Protein AF-A0A3C0GBN7-F1 (afdb_monomer_lite)

Foldseek 3Di:
DQVLCVVLPHPGCPQQDDDPNHTDDVVVSVVVSVPDHRPVVVVVVVVVVVVVVVVVVD

Structure (mmCIF, N/CA/C/O backbone):
data_AF-A0A3C0GBN7-F1
#
_entry.id   AF-A0A3C0GBN7-F1
#
loop_
_atom_site.group_PDB
_atom_site.id
_atom_site.type_symbol
_atom_site.label_atom_id
_atom_site.label_alt_id
_atom_site.label_comp_id
_atom_site.label_asym_id
_atom_site.label_entity_id
_atom_site.label_seq_id
_atom_site.pdbx_PDB_ins_code
_atom_site.Cartn_x
_atom_site.Cartn_y
_atom_site.Cartn_z
_atom_site.occupancy
_atom_site.B_iso_or_equiv
_atom_site.auth_seq_id
_atom_site.auth_comp_id
_atom_site.auth_asym_id
_atom_site.auth_atom_id
_atom_site.pdbx_PDB_model_num
ATOM 1 N N . PRO A 1 1 ? 7.922 -3.216 -6.564 1.00 89.75 1 PRO A N 1
ATOM 2 C CA . PRO A 1 1 ? 8.832 -4.299 -6.125 1.00 89.75 1 PRO A CA 1
ATOM 3 C C . PRO A 1 1 ? 8.289 -4.995 -4.889 1.00 89.75 1 PRO A C 1
ATOM 5 O O . PRO A 1 1 ? 7.750 -4.305 -4.028 1.00 89.75 1 PRO A O 1
ATOM 8 N N . ILE A 1 2 ? 8.429 -6.321 -4.828 1.00 95.06 2 ILE A N 1
ATOM 9 C CA . ILE A 1 2 ? 7.752 -7.163 -3.830 1.00 95.06 2 ILE A CA 1
ATOM 10 C C . ILE A 1 2 ? 8.164 -6.843 -2.389 1.00 95.06 2 ILE A C 1
ATOM 12 O O . ILE A 1 2 ? 7.335 -6.820 -1.487 1.00 95.06 2 ILE A O 1
ATOM 16 N N . GLU A 1 3 ? 9.433 -6.498 -2.173 1.00 95.62 3 GLU A N 1
ATOM 17 C CA . GLU A 1 3 ? 9.965 -6.153 -0.849 1.00 95.62 3 GLU A CA 1
ATOM 18 C C . GLU A 1 3 ? 9.261 -4.929 -0.251 1.00 95.62 3 GLU A C 1
ATOM 20 O O . GLU A 1 3 ? 8.907 -4.920 0.926 1.00 95.62 3 GLU A O 1
ATOM 25 N N . VAL A 1 4 ? 9.001 -3.912 -1.076 1.00 94.38 4 VAL A N 1
ATOM 26 C CA . VAL A 1 4 ? 8.349 -2.674 -0.629 1.00 94.38 4 VAL A CA 1
ATOM 27 C C . VAL A 1 4 ? 6.829 -2.811 -0.572 1.00 94.38 4 VAL A C 1
ATOM 29 O O . VAL A 1 4 ? 6.200 -2.165 0.262 1.00 94.38 4 VAL A O 1
ATOM 32 N N . GLU A 1 5 ? 6.240 -3.698 -1.379 1.00 96.75 5 GLU A N 1
ATOM 33 C CA . GLU A 1 5 ? 4.828 -4.084 -1.240 1.00 96.75 5 GLU A CA 1
ATOM 34 C C . GLU A 1 5 ? 4.598 -4.689 0.145 1.00 96.75 5 GLU A C 1
ATOM 36 O O . GLU A 1 5 ? 3.771 -4.187 0.906 1.00 96.75 5 GLU A O 1
ATOM 41 N N . ARG A 1 6 ? 5.423 -5.670 0.524 1.00 96.81 6 ARG A N 1
ATOM 42 C CA . ARG A 1 6 ? 5.388 -6.298 1.849 1.00 96.81 6 ARG A CA 1
ATOM 43 C C . ARG A 1 6 ? 5.673 -5.314 2.978 1.00 96.81 6 ARG A C 1
ATOM 45 O O . ARG A 1 6 ? 4.959 -5.339 3.975 1.00 96.81 6 ARG A O 1
ATOM 52 N N . LEU A 1 7 ? 6.661 -4.425 2.818 1.00 95.12 7 LEU A N 1
ATOM 53 C CA . LEU A 1 7 ? 6.977 -3.392 3.816 1.00 95.12 7 LEU A CA 1
ATOM 54 C C . LEU A 1 7 ? 5.762 -2.507 4.124 1.00 95.12 7 LEU A C 1
ATOM 56 O O . LEU A 1 7 ? 5.492 -2.206 5.283 1.00 95.12 7 LEU A O 1
ATOM 60 N N . GLN A 1 8 ? 5.018 -2.113 3.091 1.00 96.06 8 GLN A N 1
ATOM 61 C CA . GLN A 1 8 ? 3.807 -1.307 3.242 1.00 96.06 8 GLN A CA 1
ATOM 62 C C . GLN A 1 8 ? 2.572 -2.143 3.625 1.00 96.06 8 GLN A C 1
ATOM 64 O O . GLN A 1 8 ? 1.525 -1.579 3.943 1.00 96.06 8 GLN A O 1
ATOM 69 N N . GLY A 1 9 ? 2.674 -3.475 3.617 1.00 96.69 9 GLY A N 1
ATOM 70 C CA . GLY A 1 9 ? 1.591 -4.410 3.926 1.00 96.69 9 GLY A CA 1
ATOM 71 C C . GLY A 1 9 ? 0.635 -4.695 2.764 1.00 96.69 9 GLY A C 1
ATOM 72 O O . GLY A 1 9 ? -0.481 -5.160 2.999 1.00 96.69 9 GLY A O 1
ATOM 73 N N . PHE A 1 10 ? 1.041 -4.414 1.525 1.00 97.19 10 PHE A N 1
ATOM 74 C CA . PHE A 1 10 ? 0.316 -4.851 0.334 1.00 97.19 10 PHE A CA 1
ATOM 75 C C . PHE A 1 10 ? 0.527 -6.350 0.069 1.00 97.19 10 PHE A C 1
ATOM 77 O O . PHE A 1 10 ? 1.573 -6.895 0.430 1.00 97.19 10 PHE A O 1
ATOM 84 N N . PRO A 1 11 ? -0.435 -7.017 -0.596 1.00 96.69 11 PRO A N 1
ATOM 85 C CA . PRO A 1 11 ? -0.220 -8.344 -1.162 1.00 96.69 11 PRO A CA 1
ATOM 86 C C . PRO A 1 11 ? 0.956 -8.370 -2.147 1.00 96.69 11 PRO A C 1
ATOM 88 O O . PRO A 1 11 ? 1.297 -7.355 -2.761 1.00 96.69 11 PRO A O 1
ATOM 91 N N . ASP A 1 12 ? 1.535 -9.551 -2.338 1.00 96.38 12 ASP A N 1
ATOM 92 C CA . ASP A 1 12 ? 2.572 -9.757 -3.347 1.00 96.38 12 ASP A CA 1
ATOM 93 C C . ASP A 1 12 ? 2.039 -9.411 -4.747 1.00 96.38 12 ASP A C 1
ATOM 95 O O . ASP A 1 12 ? 0.902 -9.739 -5.093 1.00 96.38 12 ASP A O 1
ATOM 99 N N . ASP A 1 13 ? 2.855 -8.710 -5.539 1.00 95.44 13 ASP A N 1
ATOM 100 C CA . ASP A 1 13 ? 2.538 -8.258 -6.898 1.00 95.44 13 ASP A CA 1
ATOM 101 C C . ASP A 1 13 ? 1.355 -7.284 -7.013 1.00 95.44 13 ASP A C 1
ATOM 103 O O . ASP A 1 13 ? 0.910 -6.970 -8.119 1.00 95.44 13 ASP A O 1
ATOM 107 N N . TYR A 1 14 ? 0.901 -6.700 -5.900 1.00 95.75 14 TYR A N 1
ATOM 108 C CA . TYR A 1 14 ? -0.226 -5.764 -5.885 1.00 95.75 14 TYR A CA 1
ATOM 109 C C . TYR A 1 14 ? -0.040 -4.559 -6.821 1.00 95.75 14 TYR A C 1
ATOM 111 O O . TYR A 1 14 ? -0.997 -4.075 -7.424 1.00 95.75 14 TYR A O 1
ATOM 119 N N . THR A 1 15 ? 1.194 -4.068 -6.982 1.00 95.50 15 THR A N 1
ATOM 120 C CA . THR A 1 15 ? 1.495 -2.951 -7.895 1.00 95.50 15 THR A CA 1
ATOM 121 C C . THR A 1 15 ? 1.984 -3.397 -9.274 1.00 95.50 15 THR A C 1
ATOM 123 O O . THR A 1 15 ? 2.294 -2.549 -10.114 1.00 95.50 15 THR A O 1
ATOM 126 N N . ASN A 1 16 ? 2.060 -4.704 -9.541 1.00 94.81 16 ASN A N 1
ATOM 127 C CA . ASN A 1 16 ? 2.497 -5.263 -10.821 1.00 94.81 16 ASN A CA 1
ATOM 128 C C . ASN A 1 16 ? 1.357 -5.271 -11.854 1.00 94.81 16 ASN A C 1
ATOM 130 O O . ASN A 1 16 ? 0.902 -6.310 -12.328 1.00 94.81 16 ASN A O 1
ATOM 134 N N . ILE A 1 17 ? 0.874 -4.079 -12.191 1.00 93.94 17 ILE A N 1
ATOM 135 C CA . ILE A 1 17 ? -0.239 -3.890 -13.123 1.00 93.94 17 ILE A CA 1
ATOM 136 C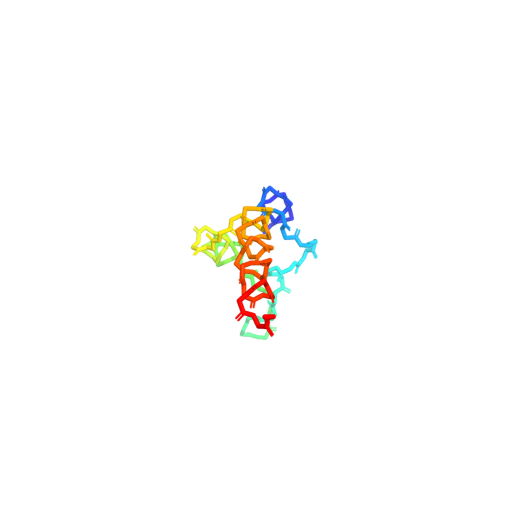 C . ILE A 1 17 ? 0.248 -3.691 -14.569 1.00 93.94 17 ILE A C 1
ATOM 138 O O . ILE A 1 17 ? 1.364 -3.198 -14.786 1.00 93.94 17 ILE A O 1
ATOM 142 N N . PRO A 1 18 ? -0.583 -4.003 -15.581 1.00 95.19 18 PRO A N 1
ATOM 143 C CA . PRO A 1 18 ? -0.291 -3.647 -16.964 1.00 95.19 18 PRO A CA 1
ATOM 144 C C . PRO A 1 18 ? -0.148 -2.127 -17.152 1.00 95.19 18 PRO A C 1
ATOM 146 O O . PRO A 1 18 ? -0.996 -1.335 -16.748 1.00 95.19 18 PRO A O 1
ATOM 149 N N . TRP A 1 19 ? 0.917 -1.713 -17.829 1.00 92.25 19 TRP A N 1
ATOM 150 C CA . TRP A 1 19 ? 1.240 -0.338 -18.184 1.00 92.25 19 TRP A CA 1
ATOM 151 C C . TRP A 1 19 ? 1.698 -0.261 -19.643 1.00 92.25 19 TRP A C 1
ATOM 153 O O . TRP A 1 19 ? 2.765 -0.757 -20.004 1.00 92.25 19 TRP A O 1
ATOM 163 N N . ARG A 1 20 ? 0.899 0.392 -20.499 1.00 92.81 20 ARG A N 1
ATOM 164 C CA . ARG A 1 20 ? 1.189 0.564 -21.940 1.00 92.81 20 ARG A CA 1
ATOM 165 C C . ARG A 1 20 ? 1.537 -0.758 -22.655 1.00 92.81 20 ARG A C 1
ATOM 167 O O . ARG A 1 20 ? 2.499 -0.821 -23.415 1.00 92.81 20 ARG A O 1
ATOM 174 N N . GLY A 1 21 ? 0.769 -1.814 -22.376 1.00 93.25 21 GLY A N 1
ATOM 175 C CA . GLY A 1 21 ? 0.957 -3.144 -22.974 1.00 93.25 21 GLY A CA 1
ATOM 176 C C . GLY A 1 21 ? 2.150 -3.941 -22.430 1.00 93.25 21 GLY A C 1
ATOM 177 O O . GLY A 1 21 ? 2.490 -4.976 -22.992 1.00 93.25 21 GLY A O 1
ATOM 178 N N . LYS A 1 22 ? 2.801 -3.468 -21.360 1.00 92.56 22 LYS A N 1
ATOM 179 C CA . LYS A 1 22 ? 3.909 -4.139 -20.657 1.00 92.56 22 LYS A CA 1
ATOM 180 C C . LYS A 1 22 ? 3.643 -4.155 -19.152 1.00 92.56 22 LYS A C 1
ATOM 182 O O . LYS A 1 22 ? 2.642 -3.606 -18.710 1.00 92.56 22 LYS A O 1
ATOM 187 N N . THR A 1 23 ? 4.516 -4.753 -18.353 1.00 92.38 23 THR A N 1
ATOM 188 C CA . THR A 1 23 ? 4.462 -4.625 -16.889 1.00 92.38 23 THR A CA 1
ATOM 189 C C . THR A 1 23 ? 4.850 -3.212 -16.443 1.00 92.38 23 THR A C 1
ATOM 191 O O . THR A 1 23 ? 5.618 -2.513 -17.116 1.00 92.38 23 THR A O 1
ATOM 194 N N . ALA A 1 24 ? 4.294 -2.758 -15.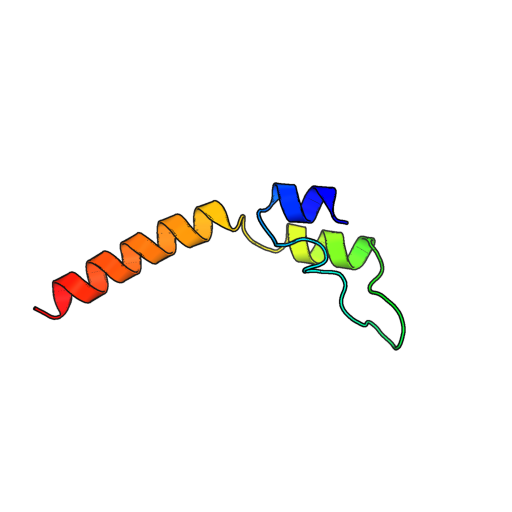317 1.00 94.00 24 ALA A N 1
ATOM 195 C CA . ALA A 1 24 ? 4.620 -1.457 -14.746 1.00 94.00 24 ALA A CA 1
ATOM 196 C C . ALA A 1 24 ? 6.118 -1.363 -14.389 1.00 94.00 24 ALA A C 1
ATOM 198 O O . ALA A 1 24 ? 6.615 -2.201 -13.636 1.00 94.00 24 ALA A O 1
ATOM 199 N N . PRO A 1 25 ? 6.841 -0.325 -14.860 1.00 94.56 25 PRO A N 1
ATOM 200 C CA . PRO A 1 25 ? 8.219 -0.091 -14.447 1.00 94.56 25 PRO A CA 1
ATOM 201 C C . PRO A 1 25 ? 8.324 0.115 -12.935 1.00 94.56 25 PRO A C 1
ATOM 203 O O . PRO A 1 25 ? 7.478 0.789 -12.337 1.00 94.56 25 PRO A O 1
ATOM 206 N N . ASP A 1 26 ? 9.408 -0.369 -12.332 1.00 94.00 26 ASP A N 1
ATOM 207 C CA . ASP A 1 26 ? 9.605 -0.304 -10.882 1.00 94.00 26 ASP A CA 1
ATOM 208 C C . ASP A 1 26 ? 9.549 1.115 -10.321 1.00 94.00 26 ASP A C 1
ATOM 210 O O . ASP A 1 26 ? 8.974 1.325 -9.259 1.00 94.00 26 ASP A O 1
ATOM 214 N N . SER A 1 27 ? 10.045 2.116 -11.051 1.00 94.88 27 SER A N 1
ATOM 215 C CA . SER A 1 27 ? 9.954 3.522 -10.634 1.00 94.88 27 SER A CA 1
ATOM 216 C C . SER A 1 27 ? 8.511 3.993 -10.425 1.00 94.88 27 SER A C 1
ATOM 218 O O . SER A 1 27 ? 8.226 4.738 -9.486 1.00 94.88 27 SER A O 1
ATOM 220 N N . ARG A 1 28 ? 7.569 3.532 -11.261 1.00 94.44 28 ARG A N 1
ATOM 221 C CA . ARG A 1 28 ? 6.140 3.841 -11.103 1.00 94.44 28 ARG A CA 1
ATOM 222 C C . ARG A 1 28 ? 5.531 3.073 -9.943 1.00 94.44 28 ARG A C 1
ATOM 224 O O . ARG A 1 28 ? 4.743 3.656 -9.205 1.00 94.44 28 ARG A O 1
ATOM 231 N N . ARG A 1 29 ? 5.930 1.812 -9.760 1.00 96.06 29 ARG A N 1
ATOM 232 C CA . ARG A 1 29 ? 5.520 0.987 -8.615 1.00 96.06 29 ARG A CA 1
ATOM 233 C C . ARG A 1 29 ? 5.962 1.631 -7.299 1.00 96.06 29 ARG A C 1
ATOM 235 O O . ARG A 1 29 ? 5.137 1.837 -6.419 1.00 96.06 29 ARG A O 1
ATOM 242 N N . TYR A 1 30 ? 7.225 2.047 -7.199 1.00 95.69 30 TYR A N 1
ATOM 243 C CA . TYR A 1 30 ? 7.752 2.776 -6.043 1.00 95.69 30 TYR A CA 1
ATOM 244 C C . TYR A 1 30 ? 7.011 4.084 -5.791 1.00 95.69 30 TYR A C 1
ATOM 246 O O . TYR A 1 30 ? 6.619 4.344 -4.659 1.00 95.69 30 TYR A O 1
ATOM 254 N N . LYS A 1 31 ? 6.759 4.886 -6.833 1.00 95.44 31 LYS A N 1
ATOM 255 C CA . LYS A 1 31 ? 6.002 6.135 -6.684 1.00 95.44 31 LYS A CA 1
ATOM 256 C C . LYS A 1 31 ? 4.576 5.889 -6.183 1.00 95.44 31 LYS A C 1
ATOM 258 O O . LYS A 1 31 ? 4.104 6.628 -5.327 1.00 95.44 31 LYS A O 1
ATOM 263 N N . ALA A 1 32 ? 3.896 4.866 -6.699 1.00 94.62 32 ALA A N 1
ATOM 264 C CA . ALA A 1 32 ? 2.548 4.512 -6.264 1.00 94.62 32 ALA A CA 1
ATOM 265 C C . ALA A 1 32 ? 2.527 4.074 -4.792 1.00 94.62 32 ALA A C 1
ATOM 267 O O . ALA A 1 32 ? 1.722 4.587 -4.023 1.00 94.62 32 ALA A O 1
ATOM 268 N N . MET A 1 33 ? 3.449 3.195 -4.386 1.00 95.31 33 MET A N 1
ATOM 269 C CA . MET A 1 33 ? 3.564 2.756 -2.989 1.00 95.31 33 MET A CA 1
ATOM 270 C C . MET A 1 33 ? 3.985 3.884 -2.042 1.00 95.31 33 MET A C 1
ATOM 272 O O . MET A 1 33 ? 3.500 3.937 -0.917 1.00 95.31 33 MET A O 1
ATOM 276 N N . GLY A 1 34 ? 4.871 4.783 -2.480 1.00 94.25 34 GLY A N 1
ATOM 277 C CA . GLY A 1 34 ? 5.338 5.921 -1.683 1.00 94.25 34 GLY A CA 1
ATOM 278 C C . GLY A 1 34 ? 4.280 7.008 -1.489 1.00 94.25 34 GLY A C 1
ATOM 279 O O . GLY A 1 34 ? 4.255 7.650 -0.448 1.00 94.25 34 GLY A O 1
ATOM 280 N N . ASN A 1 35 ? 3.379 7.182 -2.458 1.00 96.75 35 ASN A N 1
ATOM 281 C CA . ASN A 1 35 ? 2.222 8.075 -2.339 1.00 96.75 35 ASN A CA 1
ATOM 282 C C . ASN A 1 35 ? 1.031 7.431 -1.611 1.00 96.75 35 ASN A C 1
ATOM 284 O O . ASN A 1 35 ? 0.009 8.086 -1.415 1.00 96.75 35 ASN A O 1
ATOM 288 N N . SER A 1 36 ? 1.122 6.141 -1.291 1.00 96.25 36 SER A N 1
ATOM 289 C CA . SER A 1 36 ? 0.081 5.420 -0.571 1.00 96.25 36 SER A CA 1
ATOM 290 C C . SER A 1 36 ? 0.302 5.498 0.942 1.00 96.25 36 SER A C 1
ATOM 292 O O . SER A 1 36 ? 1.134 6.256 1.436 1.00 96.25 36 SER A O 1
ATOM 294 N N . MET A 1 37 ? -0.466 4.710 1.684 1.00 96.88 37 MET A N 1
ATOM 295 C CA . MET A 1 37 ? -0.410 4.614 3.137 1.00 96.88 37 MET A CA 1
ATOM 296 C C . MET A 1 37 ? -0.162 3.160 3.538 1.00 96.88 37 MET A C 1
ATOM 298 O O . MET A 1 37 ? -0.584 2.241 2.834 1.00 96.88 37 MET A O 1
ATOM 302 N N . ALA A 1 38 ? 0.508 2.945 4.671 1.00 96.88 38 ALA A N 1
ATOM 303 C CA . ALA A 1 38 ? 0.766 1.603 5.182 1.00 96.88 38 ALA A CA 1
ATOM 304 C C . ALA A 1 38 ? -0.559 0.893 5.514 1.00 96.88 38 ALA A C 1
ATOM 306 O O . ALA A 1 38 ? -1.347 1.363 6.341 1.00 96.88 38 ALA A O 1
ATOM 307 N N . VAL A 1 39 ? -0.792 -0.260 4.885 1.00 97.44 39 VAL A N 1
ATOM 308 C CA . VAL A 1 39 ? -2.041 -1.029 4.975 1.00 97.44 39 VAL A CA 1
ATOM 309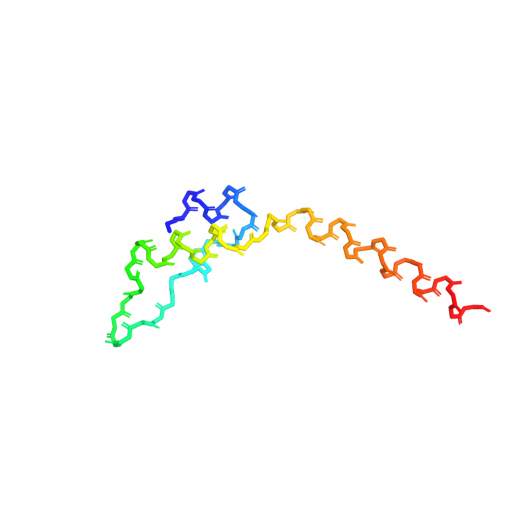 C C . VAL A 1 39 ? -2.428 -1.363 6.425 1.00 97.44 39 VAL A C 1
ATOM 311 O O . VAL A 1 39 ? -3.602 -1.187 6.764 1.00 97.44 39 VAL A O 1
ATOM 314 N N . PRO A 1 40 ? -1.505 -1.774 7.324 1.00 97.81 40 PRO A N 1
ATOM 315 C CA . PRO A 1 40 ? -1.867 -2.079 8.709 1.00 97.81 40 PRO A CA 1
ATOM 316 C C . PRO A 1 40 ? -2.412 -0.868 9.478 1.00 97.81 40 PRO A C 1
ATOM 318 O O . PRO A 1 40 ? -3.333 -1.017 10.279 1.00 97.81 40 PRO A O 1
ATOM 321 N N . VAL A 1 41 ? -1.890 0.333 9.204 1.00 98.06 41 VAL A N 1
ATOM 322 C CA . VAL A 1 41 ? -2.334 1.576 9.856 1.00 98.06 41 VAL A CA 1
ATOM 323 C C . VAL A 1 41 ? -3.734 1.948 9.384 1.00 98.06 41 VAL A C 1
ATOM 325 O O . VAL A 1 41 ? -4.610 2.225 10.200 1.00 98.06 41 VAL A O 1
ATOM 328 N N . MET A 1 42 ? -3.967 1.888 8.071 1.00 98.00 42 MET A N 1
ATOM 329 C CA . MET A 1 42 ? -5.281 2.191 7.503 1.00 98.00 42 MET A CA 1
ATOM 330 C C . MET A 1 42 ? -6.350 1.203 7.962 1.00 98.00 42 MET A C 1
ATOM 332 O O . MET A 1 42 ? -7.466 1.618 8.262 1.00 98.00 42 MET A O 1
ATOM 336 N N . ARG A 1 43 ? -6.006 -0.085 8.089 1.00 97.94 43 ARG A N 1
ATOM 337 C CA . ARG A 1 43 ? -6.906 -1.095 8.660 1.00 97.94 43 ARG A CA 1
ATOM 338 C C . ARG A 1 43 ? -7.269 -0.770 10.111 1.00 97.94 43 ARG A C 1
ATOM 340 O O . ARG A 1 43 ? -8.440 -0.836 10.464 1.00 97.94 43 ARG A O 1
ATOM 347 N N . TRP A 1 44 ? -6.287 -0.408 10.937 1.00 98.00 44 TRP A N 1
ATOM 348 C CA . TRP A 1 44 ? -6.524 -0.073 12.344 1.00 98.00 44 TRP A CA 1
ATOM 349 C C . TRP A 1 44 ? -7.412 1.167 12.515 1.00 98.00 44 TRP A C 1
ATOM 351 O O . TRP A 1 44 ? -8.324 1.155 13.342 1.00 98.00 44 TRP A O 1
ATOM 361 N N 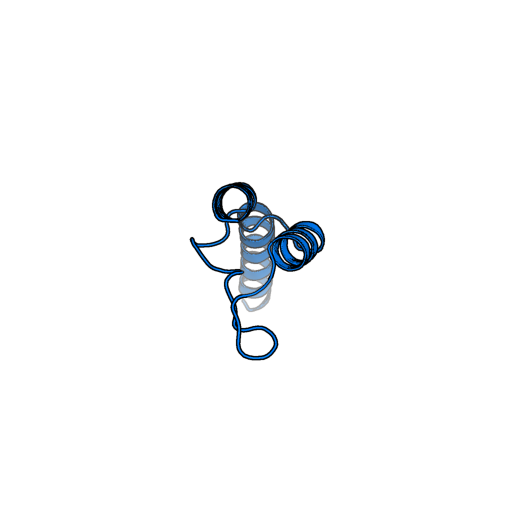. LEU A 1 45 ? -7.175 2.215 11.718 1.00 98.19 45 LEU A N 1
ATOM 362 C CA . LEU A 1 45 ? -8.012 3.418 11.712 1.00 98.19 45 LEU A CA 1
ATOM 363 C C . LEU A 1 45 ? -9.435 3.109 11.234 1.00 98.19 45 LEU A C 1
ATOM 365 O O . LEU A 1 45 ? -10.394 3.508 11.888 1.00 98.19 45 LEU A O 1
ATOM 369 N N . GLY A 1 46 ? -9.565 2.374 10.127 1.00 97.94 46 GLY A N 1
ATOM 370 C CA . GLY A 1 46 ? -10.858 2.016 9.546 1.00 97.94 46 GLY A CA 1
ATOM 371 C C . GLY A 1 46 ? -11.738 1.221 10.506 1.00 97.94 46 GLY A C 1
ATOM 372 O O . GLY A 1 46 ? -12.912 1.544 10.639 1.00 97.94 46 GLY A O 1
ATOM 373 N N . GLN A 1 47 ? -11.164 0.257 11.237 1.00 97.88 47 GLN A N 1
ATOM 374 C CA . GLN A 1 47 ? -11.913 -0.515 12.232 1.00 97.88 47 GLN A CA 1
ATOM 375 C C . GLN A 1 47 ? -12.526 0.388 13.306 1.00 97.88 47 GLN A C 1
ATOM 377 O O . GLN A 1 47 ? -13.690 0.243 13.631 1.00 97.88 47 GLN A O 1
ATOM 382 N N . ARG A 1 48 ? -11.777 1.373 13.811 1.00 97.25 48 ARG A N 1
ATOM 383 C CA . ARG A 1 48 ? -12.281 2.285 14.851 1.00 97.25 48 ARG A CA 1
ATOM 384 C C . ARG A 1 48 ? -13.381 3.212 14.359 1.00 97.25 48 ARG A C 1
ATOM 386 O O . ARG A 1 48 ? -14.259 3.571 15.133 1.00 97.25 48 ARG A O 1
ATOM 393 N N . ILE A 1 49 ? -13.293 3.640 13.102 1.00 97.38 49 ILE A N 1
ATOM 394 C CA . ILE A 1 49 ? -14.354 4.435 12.483 1.00 97.38 49 ILE A CA 1
ATOM 395 C C . ILE A 1 49 ? -15.614 3.574 12.368 1.00 97.38 49 ILE A C 1
ATOM 397 O O . ILE A 1 49 ? -16.667 4.015 12.810 1.00 97.38 49 ILE A O 1
ATOM 401 N N . ALA A 1 50 ? -15.483 2.336 11.880 1.00 96.44 50 ALA A N 1
ATOM 402 C CA . ALA A 1 50 ? -16.596 1.395 11.790 1.00 96.44 50 ALA A CA 1
ATOM 403 C C . ALA A 1 50 ? -17.227 1.112 13.166 1.00 96.44 50 ALA A C 1
ATOM 405 O O . ALA A 1 50 ? -18.435 1.254 13.310 1.00 96.44 50 ALA A O 1
ATOM 406 N N . ASP A 1 51 ? -16.418 0.829 14.194 1.00 96.25 51 ASP A N 1
ATOM 407 C CA . ASP A 1 51 ? -16.898 0.577 15.561 1.00 96.25 51 ASP A CA 1
ATOM 408 C C . ASP A 1 51 ? -17.720 1.765 16.113 1.00 96.25 51 ASP A C 1
ATOM 410 O O . ASP A 1 51 ? -18.721 1.578 16.805 1.00 96.25 51 ASP A O 1
ATOM 414 N N . LEU A 1 52 ? -17.309 3.006 15.811 1.00 95.75 52 LEU A N 1
ATOM 415 C CA . LEU A 1 52 ? -18.040 4.214 16.212 1.00 95.75 52 LEU A CA 1
ATOM 416 C C . LEU A 1 52 ? -19.327 4.418 15.407 1.00 95.75 52 LEU A C 1
ATOM 418 O O . LEU A 1 52 ? -20.328 4.862 15.962 1.00 95.75 52 LEU A O 1
ATOM 422 N N . GLU A 1 53 ? -19.302 4.146 14.104 1.00 94.62 53 GLU A N 1
ATOM 423 C CA . GLU A 1 53 ? -20.483 4.247 13.243 1.00 94.62 53 GLU A CA 1
ATOM 424 C C . GLU A 1 53 ? -21.546 3.214 13.632 1.00 94.62 53 GLU A C 1
ATOM 426 O O . GLU A 1 53 ? -22.726 3.550 13.687 1.00 94.62 53 GLU A O 1
ATOM 431 N N . GLU A 1 54 ? -21.136 1.990 13.965 1.00 90.56 54 GLU A N 1
ATOM 432 C CA . GLU A 1 54 ? -22.021 0.935 14.463 1.00 90.56 54 GLU A CA 1
ATOM 433 C C . GLU A 1 54 ? -22.639 1.311 15.818 1.00 90.56 54 GLU A C 1
ATOM 435 O O . GLU A 1 54 ? -23.856 1.234 15.964 1.00 90.56 54 GLU A O 1
ATOM 440 N N . GLY A 1 55 ? -21.845 1.818 16.769 1.00 80.31 55 GLY A N 1
ATOM 441 C CA . GLY A 1 55 ? -22.348 2.240 18.084 1.00 80.31 55 GLY A CA 1
ATOM 442 C C . GLY A 1 55 ? -23.239 3.493 18.080 1.00 80.31 55 GLY A C 1
ATOM 443 O O . GLY A 1 55 ? -23.947 3.730 19.052 1.00 80.31 55 GLY A O 1
ATOM 444 N N . ASN A 1 56 ? -23.220 4.298 17.012 1.00 69.12 56 ASN A N 1
ATOM 445 C CA . ASN A 1 56 ? -24.117 5.451 16.838 1.00 69.12 56 ASN A CA 1
ATOM 446 C C . ASN A 1 56 ? -25.459 5.087 16.172 1.00 69.12 56 ASN A C 1
ATOM 448 O O . ASN A 1 56 ? -26.337 5.946 16.081 1.00 69.12 56 ASN A O 1
ATOM 452 N N . ASN A 1 57 ? -25.599 3.861 15.656 1.00 60.44 57 ASN A N 1
ATOM 453 C CA . ASN A 1 57 ? -26.815 3.367 15.000 1.00 60.44 57 ASN A CA 1
ATOM 454 C C . ASN A 1 57 ? -27.720 2.539 15.941 1.00 60.44 57 ASN A C 1
ATOM 456 O O . ASN A 1 57 ? -28.728 1.997 15.47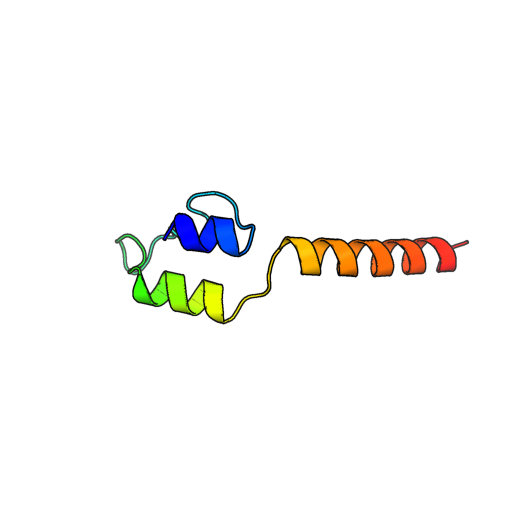9 1.00 60.44 57 ASN A O 1
ATOM 460 N N . GLU A 1 58 ? -27.373 2.459 17.230 1.00 53.91 58 GLU A N 1
ATOM 461 C CA . GLU A 1 58 ? -28.195 1.926 18.332 1.00 53.91 58 GLU A CA 1
ATOM 462 C C . GLU A 1 58 ? -28.807 3.063 19.167 1.00 53.91 58 GLU A C 1
ATOM 464 O O . GLU A 1 58 ? -29.983 2.917 19.578 1.00 53.91 58 GLU A O 1
#

Secondary structure (DSSP, 8-state):
-HHHHHHHTPPTTTT--EETTEEPPHHHHHHHHHTS--HHHHHHHHHHHHHHHHHT--

pLDDT: mean 93.51, std 8.14, range [53.91, 98.19]

Radius of gyration: 15.67 Å; chains: 1; bounding box: 38×18×41 Å

Sequence (58 aa):
PIEVERLQGFPD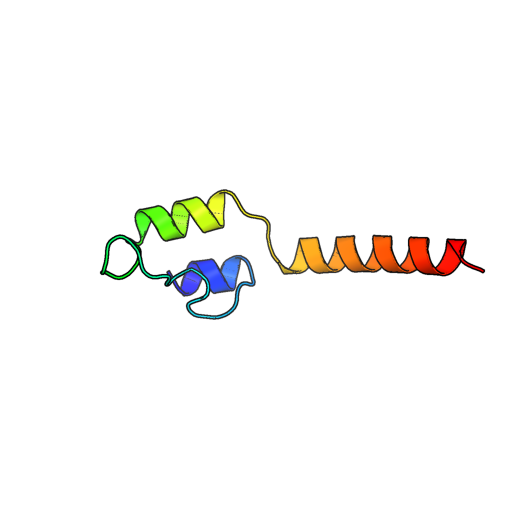DYTNIPWRGKTAPDSRRYKAMGNSMAVPVMRWLGQRIADLEEGNNE